Protein AF-A0A960MXD0-F1 (afdb_monomer_lite)

pLDDT: mean 92.67, std 8.68, range [49.75, 98.44]

Radius of gyration: 14.88 Å; chains: 1; bounding box: 31×32×41 Å

Foldseek 3Di:
DDPLVVDDLPDAAEEEEAAADQDDDDPVRDVNCVVRPLVVLVVSCVSCVVSVGHGWGWYAHHPPHDIAIVVGDDDDDPVRVVVVSVVVVVVVVD

Secondary structure (DSSP, 8-state):
--GGGG--TTSPPEEEEEEEE-----TTS-HHHHHT-THHHHHHHHHHHHTT--EEEEEESSTTPPEEETTSSPPPPHHHHHHHHHHHHHHTT-

Structure (mmCIF, N/CA/C/O backbone):
data_AF-A0A960MXD0-F1
#
_entry.id   AF-A0A960MXD0-F1
#
loop_
_atom_site.group_PDB
_atom_site.id
_atom_site.type_symbol
_atom_site.label_atom_id
_atom_site.label_alt_id
_atom_site.label_comp_id
_atom_site.label_asym_id
_atom_site.label_entity_id
_atom_site.label_seq_id
_atom_site.pdbx_PDB_ins_code
_atom_site.Cartn_x
_atom_site.Cartn_y
_atom_site.Cartn_z
_atom_site.occupancy
_atom_site.B_iso_or_equiv
_atom_site.auth_seq_id
_atom_site.auth_comp_id
_atom_site.auth_asym_id
_atom_site.auth_atom_id
_atom_site.pdbx_PDB_model_num
ATOM 1 N N . MET A 1 1 ? -4.042 -19.376 -2.402 1.00 49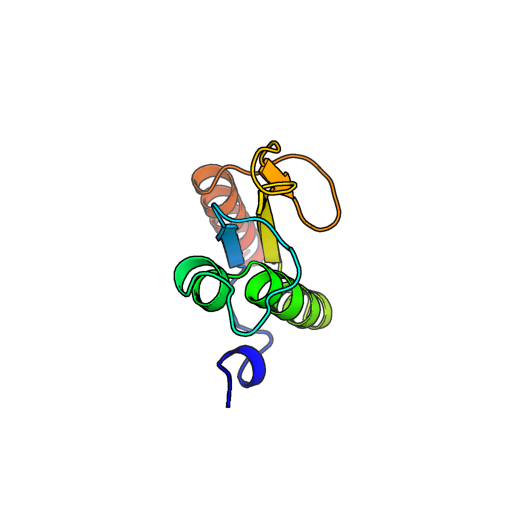.75 1 MET A N 1
ATOM 2 C CA . MET A 1 1 ? -4.921 -18.230 -2.076 1.00 49.75 1 MET A CA 1
ATOM 3 C C . MET A 1 1 ? -4.058 -17.135 -1.472 1.00 49.75 1 MET A C 1
ATOM 5 O O . MET A 1 1 ? -3.150 -17.477 -0.726 1.00 49.75 1 MET A O 1
ATOM 9 N N . ALA A 1 2 ? -4.264 -15.872 -1.846 1.00 67.12 2 ALA A N 1
ATOM 10 C CA . ALA A 1 2 ? -3.478 -14.748 -1.328 1.00 67.12 2 ALA A CA 1
ATOM 11 C C . ALA A 1 2 ? -4.169 -14.125 -0.104 1.00 67.12 2 ALA A C 1
ATOM 13 O O . ALA A 1 2 ? -5.392 -14.149 -0.033 1.00 67.12 2 ALA A O 1
ATOM 14 N N . ALA A 1 3 ? -3.405 -13.542 0.827 1.00 72.38 3 ALA A N 1
ATOM 15 C CA . ALA A 1 3 ? -3.925 -12.992 2.088 1.00 72.38 3 ALA A CA 1
ATOM 16 C C . ALA A 1 3 ? -5.051 -11.951 1.906 1.00 72.38 3 ALA A C 1
ATOM 18 O O . ALA A 1 3 ? -5.947 -11.865 2.735 1.00 72.38 3 ALA A O 1
ATOM 19 N N . ILE A 1 4 ? -5.063 -11.237 0.774 1.00 77.25 4 ILE A N 1
ATOM 20 C CA . ILE A 1 4 ? -6.086 -10.242 0.411 1.00 77.25 4 ILE A CA 1
ATOM 21 C C . ILE A 1 4 ? -7.530 -10.786 0.408 1.00 77.25 4 ILE A C 1
ATOM 23 O O . ILE A 1 4 ? -8.476 -10.010 0.475 1.00 77.25 4 ILE A O 1
ATOM 27 N N . THR A 1 5 ? -7.734 -12.108 0.320 1.00 83.75 5 THR A N 1
ATOM 28 C CA . THR A 1 5 ? -9.081 -12.712 0.332 1.00 83.75 5 THR A CA 1
ATOM 29 C C . THR A 1 5 ? -9.686 -12.871 1.725 1.00 83.75 5 THR A C 1
ATOM 31 O O . THR A 1 5 ? -10.831 -13.298 1.815 1.00 83.75 5 THR A O 1
ATOM 34 N N . TYR A 1 6 ? -8.933 -12.576 2.785 1.00 88.94 6 TYR A N 1
ATOM 35 C CA . TYR A 1 6 ? -9.382 -12.713 4.175 1.00 88.94 6 TYR A CA 1
ATOM 36 C C . TYR A 1 6 ? -9.671 -11.369 4.855 1.00 88.94 6 TYR A C 1
ATOM 38 O O . TYR A 1 6 ? -9.909 -11.358 6.053 1.00 88.94 6 TYR A O 1
ATOM 46 N N . LEU A 1 7 ? -9.645 -10.267 4.098 1.00 92.75 7 LEU A N 1
ATOM 47 C CA . LEU A 1 7 ? -9.876 -8.919 4.610 1.00 92.75 7 LEU A CA 1
ATOM 48 C C . LEU A 1 7 ? -11.326 -8.751 5.102 1.00 92.75 7 LEU A C 1
ATOM 50 O O . LEU A 1 7 ? -12.268 -9.049 4.357 1.00 92.75 7 LEU A O 1
ATOM 54 N N . THR A 1 8 ? -11.499 -8.241 6.316 1.00 94.06 8 THR A N 1
ATOM 55 C CA . THR A 1 8 ? -12.784 -7.936 6.959 1.00 94.06 8 THR A CA 1
ATOM 56 C C . THR A 1 8 ? -12.826 -6.488 7.453 1.00 94.06 8 THR A C 1
ATOM 58 O O . THR A 1 8 ? -11.818 -5.793 7.492 1.00 94.06 8 THR A O 1
ATOM 61 N N . GLY A 1 9 ? -14.023 -5.982 7.774 1.00 93.31 9 GLY A N 1
ATOM 62 C CA . GLY A 1 9 ? -14.228 -4.568 8.129 1.00 93.31 9 GLY A CA 1
ATOM 63 C C . GLY A 1 9 ? -13.583 -4.122 9.450 1.00 93.31 9 GLY A C 1
ATOM 64 O O . GLY A 1 9 ? -13.497 -2.927 9.706 1.00 93.31 9 GLY A O 1
ATOM 65 N N . ASP A 1 10 ? -13.161 -5.065 10.288 1.00 93.25 10 ASP A N 1
ATOM 66 C CA . ASP A 1 10 ? -12.470 -4.846 11.562 1.00 93.25 10 ASP A CA 1
ATOM 67 C C . ASP A 1 10 ? -10.938 -4.891 11.438 1.00 93.25 10 ASP A C 1
ATOM 69 O O . ASP A 1 10 ? -10.236 -4.689 12.432 1.00 93.25 10 ASP A O 1
ATOM 73 N N . ASP A 1 11 ? -10.411 -5.124 10.233 1.00 95.44 11 ASP A N 1
ATOM 74 C CA . ASP A 1 11 ? -8.975 -5.072 9.991 1.00 95.44 11 ASP A CA 1
ATOM 75 C C . ASP A 1 11 ? -8.416 -3.648 10.169 1.00 95.44 11 ASP A C 1
ATOM 77 O O . ASP A 1 11 ? -9.085 -2.649 9.879 1.00 95.44 11 ASP A O 1
ATOM 81 N N . PRO A 1 12 ? -7.161 -3.518 10.636 1.00 95.25 12 PRO A N 1
ATOM 82 C CA . PRO A 1 12 ? -6.580 -2.220 10.925 1.00 95.25 12 PRO A CA 1
ATOM 83 C C . PRO A 1 12 ? -6.242 -1.432 9.646 1.00 95.25 12 PRO A C 1
ATOM 85 O O . PRO A 1 12 ? -5.912 -2.016 8.608 1.00 95.25 12 PRO A O 1
ATOM 88 N N . PRO A 1 13 ? -6.198 -0.092 9.741 1.00 97.19 13 PRO A N 1
ATOM 89 C CA . PRO A 1 13 ? -5.609 0.770 8.723 1.00 97.19 13 PRO A CA 1
ATOM 90 C C . PRO A 1 13 ? -4.182 0.351 8.361 1.00 97.19 13 PRO A C 1
ATOM 92 O O . PRO A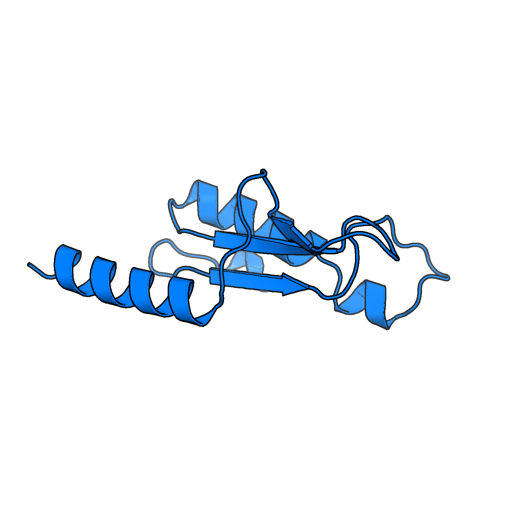 1 13 ? -3.388 -0.025 9.228 1.00 97.19 13 PRO A O 1
ATOM 95 N N . ALA A 1 14 ? -3.825 0.471 7.083 1.00 96.88 14 ALA A N 1
ATOM 96 C CA . ALA A 1 14 ? -2.533 0.021 6.573 1.00 96.88 14 ALA A CA 1
ATOM 97 C C . ALA A 1 14 ? -1.758 1.130 5.859 1.00 96.88 14 ALA A C 1
ATOM 99 O O . ALA A 1 14 ? -2.310 1.977 5.158 1.00 96.88 14 ALA A O 1
ATOM 100 N N . MET A 1 15 ? -0.434 1.075 5.977 1.00 97.94 15 MET A N 1
ATOM 101 C CA . MET A 1 15 ? 0.476 1.893 5.188 1.00 97.94 15 MET A CA 1
ATOM 102 C C . MET A 1 15 ? 1.573 1.008 4.604 1.00 97.94 15 MET A C 1
ATOM 104 O O . MET A 1 15 ? 2.345 0.390 5.335 1.00 97.94 15 MET A O 1
ATOM 108 N N . LEU A 1 16 ? 1.651 0.967 3.276 1.00 97.50 16 LEU A N 1
ATOM 109 C CA . LEU A 1 16 ? 2.617 0.177 2.526 1.00 97.50 16 LEU A CA 1
ATOM 110 C C . LEU A 1 16 ? 3.554 1.113 1.768 1.00 97.50 16 LEU A C 1
ATOM 112 O O . LEU A 1 16 ? 3.113 1.987 1.023 1.00 97.50 16 LEU A O 1
ATOM 116 N N . THR A 1 17 ? 4.857 0.934 1.961 1.00 97.62 17 THR A N 1
ATOM 117 C CA . THR A 1 17 ? 5.892 1.685 1.246 1.00 97.62 17 THR A CA 1
ATOM 118 C C . THR A 1 17 ? 6.816 0.707 0.541 1.00 97.62 17 THR A C 1
ATOM 120 O O . THR A 1 17 ? 7.367 -0.192 1.172 1.00 97.62 17 THR A O 1
ATOM 123 N N . TYR A 1 18 ? 6.985 0.894 -0.762 1.00 96.62 18 TYR A N 1
ATOM 124 C CA . TYR A 1 18 ? 7.826 0.066 -1.615 1.00 96.62 18 TYR A CA 1
ATOM 125 C C . TYR A 1 18 ? 8.994 0.893 -2.139 1.00 96.62 18 TYR A C 1
ATOM 127 O O . TYR A 1 18 ? 8.805 2.006 -2.620 1.00 96.62 18 TYR A O 1
ATOM 135 N N . SER A 1 19 ? 10.202 0.338 -2.092 1.00 94.25 19 SER A N 1
ATOM 136 C CA . SER A 1 19 ? 11.392 0.965 -2.681 1.00 94.25 19 SER A CA 1
ATOM 137 C C . SER A 1 19 ? 11.533 0.700 -4.182 1.00 94.25 19 SER A C 1
ATOM 139 O O . SER A 1 19 ? 12.557 1.040 -4.758 1.00 94.25 19 SER A O 1
ATOM 141 N N . LEU A 1 20 ? 10.550 0.032 -4.790 1.00 95.31 20 LEU A N 1
ATOM 142 C CA . LEU A 1 20 ? 10.555 -0.399 -6.183 1.00 95.31 20 LEU A CA 1
ATOM 143 C C . LEU A 1 20 ? 9.386 0.225 -6.947 1.00 95.31 20 LEU A C 1
ATOM 145 O O . LEU A 1 20 ? 8.371 0.565 -6.327 1.00 95.31 20 LEU A O 1
ATOM 149 N N . PRO A 1 21 ? 9.503 0.369 -8.276 1.00 96.12 21 PRO A N 1
ATOM 150 C CA . PRO A 1 21 ? 8.456 0.976 -9.074 1.00 96.12 21 PRO A CA 1
ATOM 151 C C . PRO A 1 21 ? 7.314 0.022 -9.394 1.00 96.12 21 PRO A C 1
ATOM 153 O O . PRO A 1 21 ? 7.461 -1.199 -9.417 1.00 96.12 21 PRO A O 1
ATOM 156 N N . ASN A 1 22 ? 6.157 0.606 -9.699 1.00 95.62 22 ASN A N 1
ATOM 157 C CA . ASN A 1 22 ? 5.025 -0.124 -10.254 1.00 95.62 22 ASN A CA 1
ATOM 158 C C . ASN A 1 22 ? 5.174 -0.225 -11.782 1.00 95.62 22 ASN A C 1
ATOM 160 O O . ASN A 1 22 ? 4.627 0.607 -12.506 1.00 95.62 22 ASN A O 1
ATOM 164 N N . ARG A 1 23 ? 5.934 -1.214 -12.264 1.00 93.19 23 ARG A N 1
ATOM 165 C CA . ARG A 1 23 ? 6.133 -1.480 -13.700 1.00 93.19 23 ARG A CA 1
ATOM 166 C C . ARG A 1 23 ? 5.847 -2.935 -14.030 1.00 93.19 23 ARG A C 1
ATOM 168 O O . ARG A 1 23 ? 5.986 -3.788 -13.168 1.00 93.19 23 ARG A O 1
ATOM 175 N N . ASP A 1 24 ? 5.494 -3.224 -15.275 1.00 92.06 24 ASP A N 1
ATOM 176 C CA . ASP A 1 24 ? 5.227 -4.603 -15.677 1.00 92.06 24 ASP A CA 1
ATOM 177 C C . ASP A 1 24 ? 6.431 -5.520 -15.416 1.00 92.06 24 ASP A C 1
ATOM 179 O O . ASP A 1 24 ? 7.593 -5.145 -15.609 1.00 92.06 24 ASP A O 1
ATOM 183 N N . ALA A 1 25 ? 6.118 -6.737 -14.973 1.00 90.00 25 ALA A N 1
ATOM 184 C CA . ALA A 1 25 ? 7.074 -7.807 -14.746 1.00 90.00 25 ALA A CA 1
ATOM 185 C C . ALA A 1 25 ? 6.904 -8.897 -15.813 1.00 90.00 25 ALA A C 1
ATOM 187 O O . ALA A 1 25 ? 5.789 -9.285 -16.166 1.00 90.00 25 ALA A O 1
ATOM 188 N N . ASP A 1 26 ? 8.028 -9.413 -16.291 1.00 91.44 26 ASP A N 1
ATOM 189 C CA . ASP A 1 26 ? 8.148 -10.505 -17.253 1.00 91.44 26 ASP A CA 1
ATOM 190 C C . ASP A 1 26 ? 8.983 -11.669 -16.661 1.00 91.44 26 ASP A C 1
ATOM 192 O O . ASP A 1 26 ? 9.547 -11.541 -15.571 1.00 91.44 26 ASP A O 1
ATOM 196 N N . PRO A 1 27 ? 9.117 -12.816 -17.354 1.00 92.38 27 PRO A N 1
ATOM 197 C CA . PRO A 1 27 ? 9.898 -13.951 -16.848 1.00 92.38 27 PRO A CA 1
ATOM 198 C C . PRO A 1 27 ? 11.398 -13.687 -16.633 1.00 92.38 27 PRO A C 1
ATOM 200 O O . PRO A 1 27 ? 12.076 -14.522 -16.038 1.00 92.38 27 PRO A O 1
ATOM 203 N N . LYS A 1 28 ? 11.939 -12.576 -17.145 1.00 93.50 28 LYS A N 1
ATOM 204 C CA . LYS A 1 28 ? 13.341 -12.162 -16.969 1.00 93.50 28 LYS A CA 1
ATOM 205 C C . LYS A 1 28 ? 13.495 -11.098 -15.882 1.00 93.50 28 LYS A C 1
ATOM 207 O O . LYS A 1 28 ? 14.620 -10.705 -15.577 1.00 93.50 28 LYS A O 1
ATOM 212 N N . THR A 1 29 ? 12.388 -10.623 -15.323 1.00 92.19 29 THR A N 1
ATOM 213 C CA . THR A 1 29 ? 12.376 -9.581 -14.307 1.00 92.19 29 THR A CA 1
ATOM 214 C C . THR A 1 29 ? 13.033 -10.083 -13.034 1.00 92.19 29 THR A C 1
ATOM 216 O O . THR A 1 29 ? 12.855 -11.232 -12.625 1.00 92.19 29 THR A O 1
ATOM 219 N N . GLU A 1 30 ? 13.817 -9.212 -12.404 1.00 92.12 30 GLU A N 1
ATOM 220 C CA . GLU A 1 30 ? 14.504 -9.548 -11.167 1.00 92.12 30 GLU A CA 1
ATOM 221 C C . GLU A 1 30 ? 13.520 -10.008 -10.086 1.00 92.12 30 GLU A C 1
ATOM 223 O O . GLU A 1 30 ? 12.487 -9.387 -9.827 1.00 92.12 30 GLU A O 1
ATOM 228 N N . MET A 1 31 ? 13.861 -11.107 -9.416 1.00 92.00 31 MET A N 1
ATOM 229 C CA . MET A 1 31 ? 12.988 -11.720 -8.414 1.00 92.00 31 MET A CA 1
ATOM 230 C C . MET A 1 31 ? 12.635 -10.748 -7.277 1.00 92.00 31 MET A C 1
ATOM 232 O O . MET A 1 31 ? 11.531 -10.805 -6.743 1.00 92.00 31 MET A O 1
ATOM 236 N N . GLY A 1 32 ? 13.538 -9.813 -6.958 1.00 90.44 32 GLY A N 1
ATOM 237 C CA . GLY A 1 32 ? 13.281 -8.743 -5.994 1.00 90.44 32 GLY A CA 1
ATOM 238 C C . GLY A 1 32 ? 12.079 -7.873 -6.373 1.00 90.44 32 GLY A C 1
ATOM 239 O O . GLY A 1 32 ? 11.232 -7.622 -5.518 1.00 90.44 32 GLY A O 1
ATOM 240 N N . LEU A 1 33 ? 11.950 -7.484 -7.649 1.00 89.94 33 LEU A N 1
ATOM 241 C CA . LEU A 1 33 ? 10.797 -6.719 -8.135 1.00 89.94 33 LEU A CA 1
ATOM 242 C C . LEU A 1 33 ? 9.519 -7.545 -8.138 1.00 89.94 33 LEU A C 1
ATOM 244 O O . LEU A 1 33 ? 8.473 -7.029 -7.763 1.00 89.94 33 LEU A O 1
ATOM 248 N N . VAL A 1 34 ? 9.597 -8.824 -8.501 1.00 90.12 34 VAL A N 1
ATOM 249 C CA . VAL A 1 34 ? 8.425 -9.712 -8.497 1.00 90.12 34 VAL A CA 1
ATOM 250 C C . VAL A 1 34 ? 7.863 -9.886 -7.080 1.00 90.12 34 VAL A C 1
ATOM 252 O O . VAL A 1 34 ? 6.650 -9.824 -6.889 1.00 90.12 34 VAL A O 1
ATOM 255 N N . VAL A 1 35 ? 8.728 -10.078 -6.079 1.00 90.75 35 VAL A N 1
ATOM 256 C CA . VAL A 1 35 ? 8.318 -10.327 -4.685 1.00 90.75 35 VAL A CA 1
ATOM 257 C C . VAL A 1 35 ? 7.875 -9.046 -3.972 1.00 90.75 35 VAL A C 1
ATOM 259 O O . VAL A 1 35 ? 6.878 -9.063 -3.253 1.00 90.75 35 VAL A O 1
ATOM 262 N N . HIS A 1 36 ? 8.574 -7.926 -4.179 1.00 93.19 36 HIS A N 1
ATOM 263 C CA . HIS A 1 36 ? 8.273 -6.639 -3.535 1.00 93.19 36 HIS A CA 1
ATOM 264 C C . HIS A 1 36 ? 7.469 -5.692 -4.438 1.00 93.19 36 HIS A C 1
ATOM 266 O O . HIS A 1 36 ? 7.574 -4.471 -4.321 1.00 93.19 36 HIS A O 1
ATOM 272 N N . HIS A 1 37 ? 6.671 -6.244 -5.351 1.00 95.50 37 HIS A N 1
ATOM 273 C CA . HIS A 1 37 ? 5.956 -5.459 -6.348 1.00 95.50 37 HIS A CA 1
ATOM 274 C C . HIS A 1 37 ? 4.860 -4.566 -5.717 1.00 95.50 37 HIS A C 1
ATOM 276 O O . HIS A 1 37 ? 3.970 -5.096 -5.037 1.00 95.50 37 HIS A O 1
ATOM 282 N N . PRO A 1 38 ? 4.808 -3.245 -6.005 1.00 97.06 38 PRO A N 1
ATOM 283 C CA . PRO A 1 38 ? 3.794 -2.341 -5.439 1.00 97.06 38 PRO A CA 1
ATOM 284 C C . PRO A 1 38 ? 2.342 -2.723 -5.749 1.00 97.06 38 PRO A C 1
ATOM 286 O O . PRO A 1 38 ? 1.434 -2.411 -4.981 1.00 97.06 38 PRO A O 1
ATOM 289 N N . ARG A 1 39 ? 2.114 -3.434 -6.860 1.00 95.25 39 ARG A N 1
ATOM 290 C CA . ARG A 1 39 ? 0.798 -3.965 -7.273 1.00 95.25 39 ARG A CA 1
ATOM 291 C C . ARG A 1 39 ? 0.050 -4.697 -6.159 1.00 95.25 39 ARG A C 1
ATOM 293 O O . ARG A 1 39 ? -1.165 -4.561 -6.098 1.00 95.25 39 ARG A O 1
ATOM 300 N N . PHE A 1 40 ? 0.735 -5.426 -5.273 1.00 94.12 40 PHE A N 1
ATOM 301 C CA . PHE A 1 40 ? 0.056 -6.037 -4.125 1.00 94.12 40 PHE A CA 1
ATOM 302 C C . PHE A 1 40 ? -0.623 -4.977 -3.246 1.00 94.12 40 PHE A C 1
ATOM 304 O O . PHE A 1 40 ? -1.807 -5.099 -2.950 1.00 94.12 40 PHE A O 1
ATOM 311 N N . GLY A 1 41 ? 0.104 -3.919 -2.878 1.00 95.88 41 GLY A N 1
ATOM 312 C CA . GLY A 1 41 ? -0.433 -2.820 -2.079 1.00 95.88 41 GLY A CA 1
ATOM 313 C C . GLY A 1 41 ? -1.546 -2.064 -2.799 1.00 95.88 41 GLY A C 1
ATOM 314 O O . GLY A 1 41 ? -2.529 -1.703 -2.166 1.00 95.88 41 GLY A O 1
ATOM 315 N N . ILE A 1 42 ? -1.435 -1.876 -4.118 1.00 97.25 42 ILE A N 1
ATOM 316 C CA . ILE A 1 42 ? -2.478 -1.230 -4.936 1.00 97.25 42 ILE A CA 1
ATOM 317 C C . ILE A 1 42 ? -3.785 -2.037 -4.909 1.00 97.25 42 ILE A C 1
ATOM 319 O O . ILE A 1 42 ? -4.851 -1.476 -4.661 1.00 97.25 42 ILE A O 1
ATOM 323 N N . GLU A 1 43 ? -3.712 -3.353 -5.119 1.00 95.94 43 GLU A N 1
ATOM 324 C CA . GLU A 1 43 ? -4.895 -4.220 -5.052 1.00 95.94 43 GLU A CA 1
ATOM 325 C C . GLU A 1 43 ? -5.458 -4.300 -3.627 1.00 95.94 43 GLU A C 1
ATOM 327 O O . GLU A 1 43 ? -6.675 -4.249 -3.445 1.00 95.94 43 GLU A O 1
ATOM 332 N N . LEU A 1 44 ? -4.591 -4.375 -2.610 1.00 96.19 44 LEU A N 1
ATOM 333 C CA . LEU A 1 44 ? -5.005 -4.347 -1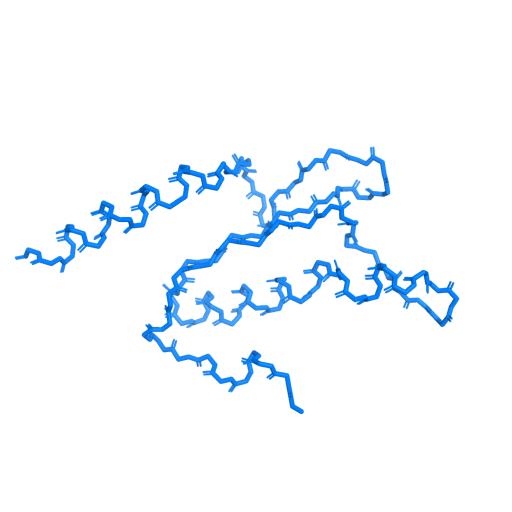.206 1.00 96.19 44 LEU A CA 1
ATOM 334 C C . LEU A 1 44 ? -5.745 -3.049 -0.879 1.00 96.19 44 LEU A C 1
ATOM 336 O O . LEU A 1 44 ? -6.836 -3.104 -0.320 1.00 96.19 44 LEU A O 1
ATOM 340 N N . LYS A 1 45 ? -5.204 -1.901 -1.301 1.00 96.94 45 LYS A N 1
ATOM 341 C CA . LYS A 1 45 ? -5.846 -0.599 -1.129 1.00 96.94 45 LYS A CA 1
ATOM 342 C C . LYS A 1 45 ? -7.241 -0.583 -1.730 1.00 96.94 45 LYS A C 1
ATOM 344 O O . LYS A 1 45 ? -8.167 -0.174 -1.047 1.00 96.94 45 LYS A O 1
ATOM 349 N N . LYS A 1 46 ? -7.408 -1.064 -2.964 1.00 96.44 46 LYS A N 1
ATOM 350 C CA . LYS A 1 46 ? -8.726 -1.116 -3.608 1.00 96.44 46 LYS A CA 1
ATOM 351 C C . LYS A 1 46 ? -9.752 -1.868 -2.749 1.00 96.44 46 LYS A C 1
ATOM 353 O O . LYS A 1 46 ? -10.868 -1.393 -2.587 1.00 96.44 46 LYS A O 1
ATOM 358 N N . ARG A 1 47 ? -9.368 -3.012 -2.173 1.00 95.75 47 ARG A N 1
ATOM 359 C CA . ARG A 1 47 ? -10.248 -3.804 -1.294 1.00 95.75 47 ARG A CA 1
ATOM 360 C C . ARG A 1 47 ? -10.495 -3.140 0.061 1.00 95.75 47 ARG A C 1
ATOM 362 O O . ARG A 1 47 ? -11.610 -3.195 0.560 1.00 95.75 47 ARG A O 1
ATOM 369 N N . MET A 1 48 ? -9.478 -2.514 0.648 1.00 97.06 48 MET A N 1
ATOM 370 C CA . MET A 1 48 ? -9.619 -1.771 1.905 1.00 97.06 48 MET A CA 1
ATOM 371 C C . MET A 1 48 ? -10.515 -0.540 1.729 1.00 97.06 48 MET A C 1
ATOM 373 O O . MET A 1 48 ? -11.393 -0.311 2.556 1.00 97.06 48 MET A O 1
ATOM 377 N N . ASP A 1 49 ? -10.384 0.175 0.608 1.00 96.38 49 ASP A N 1
ATOM 378 C CA . ASP A 1 49 ? -11.232 1.316 0.257 1.00 96.38 49 ASP A CA 1
ATOM 379 C C . ASP A 1 49 ? -12.711 0.884 0.100 1.00 96.38 49 ASP A C 1
ATOM 381 O O . ASP A 1 49 ? -13.603 1.594 0.561 1.00 96.38 49 ASP A O 1
ATOM 385 N N . GLU A 1 50 ? -12.989 -0.299 -0.472 1.00 95.56 50 GLU A N 1
ATOM 386 C CA . GLU A 1 50 ? -14.346 -0.885 -0.556 1.00 95.56 50 GLU A CA 1
ATOM 387 C C . GLU A 1 50 ? -14.971 -1.166 0.827 1.00 95.56 50 GLU A C 1
ATOM 389 O O . GLU A 1 50 ? -16.195 -1.134 0.966 1.00 95.56 50 GLU A O 1
ATOM 394 N N . LEU A 1 51 ? -14.149 -1.414 1.852 1.00 95.88 51 LEU A N 1
ATOM 395 C CA . LEU A 1 51 ? -14.574 -1.635 3.240 1.00 95.88 51 LEU A CA 1
ATOM 396 C C . LEU A 1 51 ? -14.539 -0.357 4.095 1.00 95.88 51 LEU A C 1
ATOM 398 O O . LEU A 1 51 ? -14.883 -0.402 5.274 1.00 95.88 51 LEU A O 1
ATOM 402 N N . GLY A 1 52 ? -14.120 0.776 3.524 1.00 95.88 52 GLY A N 1
ATOM 403 C CA . GLY A 1 52 ? -13.940 2.030 4.257 1.00 95.88 52 GLY A CA 1
ATOM 404 C C . GLY A 1 52 ? -12.727 2.048 5.195 1.00 95.88 52 GLY A C 1
ATOM 405 O O . GLY A 1 52 ? -12.666 2.894 6.085 1.00 95.88 52 GLY A O 1
ATOM 406 N N . ILE A 1 53 ? -11.763 1.142 5.007 1.00 96.50 53 ILE A N 1
ATOM 407 C CA . ILE A 1 53 ? -10.539 1.067 5.811 1.00 96.50 53 ILE A CA 1
ATOM 408 C C . ILE A 1 53 ? -9.446 1.894 5.133 1.00 96.50 53 ILE A C 1
ATOM 410 O O . ILE A 1 53 ? -9.147 1.720 3.951 1.00 96.50 53 ILE A O 1
ATOM 414 N N . GLU A 1 54 ? -8.809 2.788 5.887 1.00 97.19 54 GLU A N 1
ATOM 415 C CA . GLU A 1 54 ? -7.738 3.629 5.359 1.00 97.19 54 GLU A CA 1
ATOM 416 C C . GLU A 1 54 ? -6.518 2.785 4.951 1.00 97.19 54 GLU A C 1
ATOM 418 O O . GLU A 1 54 ? -5.913 2.084 5.764 1.00 97.19 54 GLU A O 1
ATOM 423 N N . CYS A 1 55 ? -6.130 2.887 3.678 1.00 97.81 55 CYS A N 1
ATOM 424 C CA . CYS A 1 55 ? -4.923 2.260 3.153 1.00 97.81 55 CYS A CA 1
ATOM 425 C C . CYS A 1 55 ? -4.089 3.257 2.341 1.00 97.81 55 CYS A C 1
ATOM 427 O O . CYS A 1 55 ? -4.534 3.779 1.310 1.00 97.81 55 CYS A O 1
ATOM 429 N N . ILE A 1 56 ? -2.850 3.484 2.781 1.00 98.38 56 ILE A N 1
ATOM 430 C CA . ILE A 1 56 ? -1.859 4.332 2.113 1.00 98.38 56 ILE A CA 1
ATOM 431 C C . ILE A 1 56 ? -0.852 3.450 1.379 1.00 98.38 56 ILE A C 1
ATOM 433 O O . ILE A 1 56 ? -0.276 2.534 1.958 1.00 98.38 56 ILE A O 1
ATOM 437 N N . VAL A 1 57 ? -0.601 3.747 0.104 1.00 98.44 57 VAL A N 1
ATOM 438 C CA . VAL A 1 57 ? 0.378 3.024 -0.717 1.00 98.44 57 VAL A CA 1
ATOM 439 C C . VAL A 1 57 ? 1.343 4.026 -1.326 1.00 98.44 57 VAL A C 1
ATOM 441 O O . VAL A 1 57 ? 0.911 4.979 -1.972 1.00 98.44 57 VAL A O 1
ATOM 444 N N . GLN A 1 58 ? 2.640 3.815 -1.126 1.00 98.44 58 GLN A N 1
ATOM 445 C CA . GLN A 1 58 ? 3.701 4.683 -1.635 1.00 98.44 58 GLN A CA 1
ATOM 446 C C . GLN A 1 58 ? 4.769 3.847 -2.336 1.00 98.44 58 GLN A C 1
ATOM 448 O O . GLN A 1 58 ? 5.152 2.793 -1.828 1.00 98.44 58 GLN A O 1
ATOM 453 N N . TYR A 1 59 ? 5.255 4.296 -3.487 1.00 97.94 59 TYR A N 1
ATOM 454 C CA . TYR A 1 59 ? 6.268 3.580 -4.268 1.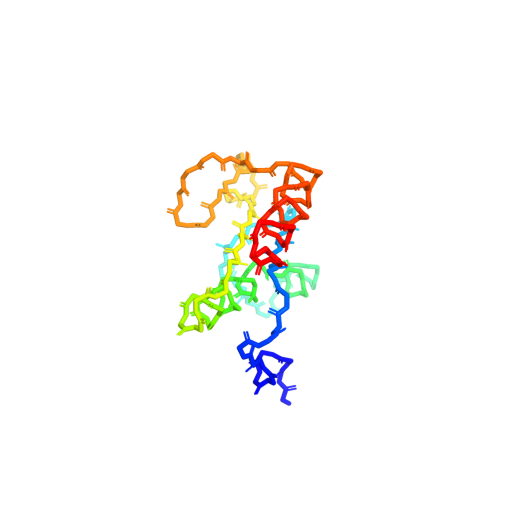00 97.94 59 TYR A CA 1
ATOM 455 C C . TYR A 1 59 ? 7.111 4.531 -5.115 1.00 97.94 59 TYR A C 1
ATOM 457 O O . TYR A 1 59 ? 6.801 5.717 -5.215 1.00 97.94 59 TYR A O 1
ATOM 465 N N . GLN A 1 60 ? 8.177 4.013 -5.720 1.00 97.44 60 GLN A N 1
ATOM 466 C CA . GLN A 1 60 ? 9.043 4.787 -6.604 1.00 97.44 60 GLN A CA 1
ATOM 467 C C . GLN A 1 60 ? 8.370 5.041 -7.967 1.00 97.44 60 GLN A C 1
ATOM 469 O O . GLN A 1 60 ? 7.828 4.118 -8.578 1.00 97.44 60 GLN A O 1
ATOM 474 N N . ASP A 1 61 ? 8.399 6.275 -8.465 1.00 95.56 61 ASP A N 1
ATOM 475 C CA . ASP A 1 61 ? 7.815 6.640 -9.763 1.00 95.56 61 ASP A CA 1
ATOM 476 C C . ASP A 1 61 ? 8.733 6.260 -10.939 1.00 95.56 61 ASP A C 1
ATOM 478 O O . ASP A 1 61 ? 9.473 7.073 -11.492 1.00 95.56 61 ASP A O 1
ATOM 482 N N . GLY A 1 62 ? 8.751 4.973 -11.281 1.00 92.44 62 GLY A N 1
ATOM 483 C CA . GLY A 1 62 ? 9.732 4.409 -12.213 1.00 92.44 62 GLY A CA 1
ATOM 484 C C . GLY A 1 62 ? 11.091 4.150 -11.549 1.00 92.44 62 GLY A C 1
ATOM 485 O O . GLY A 1 62 ? 11.319 4.517 -10.399 1.00 92.44 62 GLY A O 1
ATOM 486 N N . ASP A 1 63 ? 12.016 3.501 -12.263 1.00 87.19 63 ASP A N 1
ATOM 487 C CA . ASP A 1 63 ? 13.241 2.920 -11.668 1.00 87.19 63 ASP A CA 1
ATOM 488 C C . ASP A 1 63 ? 14.169 3.938 -10.971 1.00 87.19 63 ASP A C 1
ATOM 490 O O . ASP A 1 63 ? 15.029 3.574 -10.169 1.00 87.19 63 ASP A O 1
ATOM 494 N N . LYS A 1 64 ? 14.039 5.229 -11.295 1.00 88.19 64 LYS A N 1
ATOM 495 C CA . LYS A 1 64 ? 14.857 6.319 -10.732 1.00 88.19 64 LYS A CA 1
ATOM 496 C C . LYS A 1 64 ? 14.038 7.552 -10.355 1.00 88.19 64 LYS A C 1
ATOM 498 O O . LYS A 1 64 ? 14.612 8.622 -10.163 1.00 88.19 64 LYS A O 1
ATOM 503 N N . GLY A 1 65 ? 12.716 7.424 -10.284 1.00 92.81 65 GLY A N 1
ATOM 504 C CA . GLY A 1 65 ? 11.856 8.548 -9.939 1.00 92.81 65 GLY A CA 1
ATOM 505 C C . GLY A 1 65 ? 11.778 8.814 -8.441 1.00 92.81 65 GLY A C 1
ATOM 506 O O . GLY A 1 65 ? 12.304 8.038 -7.633 1.00 92.81 65 GLY A O 1
ATOM 507 N N . PRO A 1 66 ? 11.125 9.923 -8.060 1.00 96.38 66 PRO A N 1
ATOM 508 C CA . PRO A 1 66 ? 10.820 10.213 -6.668 1.00 96.38 66 PRO A CA 1
ATOM 509 C C . PRO A 1 66 ? 9.825 9.195 -6.097 1.00 96.38 66 PRO A C 1
ATOM 511 O O . PRO A 1 66 ? 9.160 8.460 -6.823 1.00 96.38 66 PRO A O 1
ATOM 514 N N . MET A 1 67 ? 9.690 9.180 -4.774 1.00 97.69 67 MET A N 1
ATOM 515 C CA . MET A 1 67 ? 8.586 8.477 -4.128 1.00 97.69 67 MET A CA 1
ATOM 516 C C . MET A 1 67 ? 7.269 9.202 -4.410 1.00 97.69 67 MET A C 1
ATOM 518 O O . MET A 1 67 ? 7.195 10.427 -4.303 1.00 97.69 67 MET A O 1
ATOM 522 N N . VAL A 1 68 ? 6.223 8.439 -4.710 1.00 97.75 68 VAL A N 1
ATOM 523 C CA . VAL A 1 68 ? 4.868 8.942 -4.959 1.00 97.75 68 VAL A CA 1
ATOM 524 C C . VAL A 1 68 ? 3.841 8.155 -4.157 1.00 97.75 68 VAL A C 1
ATOM 526 O O . VAL A 1 68 ? 4.047 6.982 -3.840 1.00 97.75 68 VAL A O 1
ATOM 529 N N . ARG A 1 69 ? 2.715 8.800 -3.835 1.00 98.00 69 ARG A N 1
ATOM 530 C CA . ARG A 1 69 ? 1.554 8.152 -3.219 1.00 98.00 69 ARG A CA 1
ATOM 531 C C . ARG A 1 69 ? 0.575 7.697 -4.299 1.00 98.00 69 ARG A C 1
ATOM 533 O O . ARG A 1 69 ? 0.180 8.484 -5.160 1.00 98.00 69 ARG A O 1
ATOM 540 N N . HIS A 1 70 ? 0.154 6.439 -4.239 1.00 97.81 70 HIS A N 1
ATOM 541 C CA . HIS A 1 70 ? -0.880 5.909 -5.119 1.00 97.81 70 HIS A CA 1
ATOM 542 C C . HIS A 1 70 ? -2.194 6.677 -4.925 1.00 97.81 70 HIS A C 1
ATOM 544 O O . HIS A 1 70 ? -2.627 6.887 -3.792 1.00 97.81 70 HIS A O 1
ATOM 550 N N . GLY A 1 71 ? -2.827 7.100 -6.021 1.00 95.12 71 GLY A N 1
ATOM 551 C CA . GLY A 1 71 ? -4.002 7.980 -5.978 1.00 95.12 71 GLY A CA 1
ATOM 552 C C . GLY A 1 71 ? -3.678 9.468 -5.773 1.00 95.12 71 GLY A C 1
ATOM 553 O O . GLY A 1 71 ? -4.596 10.275 -5.671 1.00 95.12 71 GLY A O 1
ATOM 554 N N . GLY A 1 72 ? -2.393 9.846 -5.745 1.00 94.69 72 GLY A N 1
ATOM 555 C CA . GLY A 1 72 ? -1.939 11.232 -5.612 1.00 94.69 72 GLY A CA 1
ATOM 556 C C . GLY A 1 72 ? -1.959 11.760 -4.174 1.00 94.69 72 GLY A C 1
ATOM 557 O O . GLY A 1 72 ? -2.401 11.085 -3.243 1.00 94.69 72 GLY A O 1
ATOM 558 N N . GLY A 1 73 ? -1.467 12.988 -3.994 1.00 95.31 73 GLY A N 1
ATOM 559 C CA . GLY A 1 73 ? -1.293 13.653 -2.698 1.00 95.31 73 GLY A CA 1
ATOM 560 C C . GLY A 1 73 ? 0.116 13.517 -2.117 1.00 95.31 73 GLY A C 1
ATOM 561 O O . GLY A 1 73 ? 1.001 12.918 -2.725 1.00 95.31 73 GLY A O 1
ATOM 562 N N . GLU A 1 74 ? 0.324 14.117 -0.945 1.00 96.75 74 GLU A N 1
ATOM 563 C CA . GLU A 1 74 ? 1.636 14.166 -0.296 1.00 96.75 74 GLU A CA 1
ATOM 564 C C . GLU A 1 74 ? 2.051 12.816 0.300 1.00 96.75 74 GLU A C 1
ATOM 566 O O . GLU A 1 74 ? 1.214 11.998 0.703 1.00 96.75 74 GLU A O 1
ATOM 571 N N . LEU A 1 75 ? 3.368 12.610 0.379 1.00 97.81 75 LEU A N 1
ATOM 572 C CA . LEU A 1 75 ? 3.948 11.478 1.087 1.00 97.81 75 LEU A CA 1
ATOM 573 C C . LEU A 1 75 ? 3.695 11.608 2.587 1.00 97.81 75 LEU A C 1
ATOM 575 O O . LEU A 1 75 ? 3.903 12.661 3.188 1.00 97.81 75 LEU A O 1
ATOM 579 N N . ILE A 1 76 ? 3.317 10.497 3.201 1.00 97.12 76 ILE A N 1
ATOM 580 C CA . ILE A 1 76 ? 3.092 10.384 4.634 1.00 97.12 76 ILE A CA 1
ATOM 581 C C . ILE A 1 76 ? 4.301 9.684 5.251 1.00 97.12 76 ILE A C 1
ATOM 583 O O . ILE A 1 76 ? 4.833 8.711 4.714 1.00 97.12 76 ILE A O 1
ATOM 587 N N . GLN A 1 77 ? 4.752 10.194 6.394 1.00 96.81 77 GLN A N 1
ATOM 588 C CA . GLN A 1 77 ? 5.752 9.527 7.223 1.00 96.81 77 GLN A CA 1
ATOM 589 C C . GLN A 1 77 ? 5.069 8.451 8.069 1.00 96.81 77 GLN A C 1
ATOM 591 O O . GLN A 1 77 ? 4.039 8.726 8.683 1.00 96.81 77 GLN A O 1
ATOM 596 N N . SER A 1 78 ? 5.663 7.261 8.190 1.00 94.75 78 SER A N 1
ATOM 597 C CA . SER A 1 78 ? 5.047 6.152 8.936 1.00 94.75 78 SER A CA 1
ATOM 598 C C . SER A 1 78 ? 4.712 6.519 10.382 1.00 94.75 78 SER A C 1
ATOM 600 O O . SER A 1 78 ? 3.666 6.136 10.892 1.00 94.75 78 SER A O 1
ATOM 602 N N . ILE A 1 79 ? 5.554 7.328 11.036 1.00 96.88 79 ILE A N 1
ATOM 603 C CA . ILE A 1 79 ? 5.280 7.806 12.398 1.00 96.88 79 ILE A CA 1
ATOM 604 C C . ILE A 1 79 ? 4.078 8.756 12.464 1.00 96.88 79 ILE A C 1
ATOM 606 O O . ILE A 1 79 ? 3.346 8.741 13.449 1.00 96.88 79 ILE A O 1
ATOM 610 N N . ALA A 1 80 ? 3.866 9.573 11.430 1.00 97.12 80 ALA A N 1
ATOM 611 C CA . ALA A 1 80 ? 2.720 10.470 11.353 1.00 97.12 80 ALA A CA 1
ATOM 612 C C . ALA A 1 80 ? 1.433 9.668 11.135 1.00 97.12 80 ALA A C 1
ATOM 614 O O . ALA A 1 80 ? 0.471 9.882 11.864 1.00 97.12 80 ALA A O 1
ATOM 615 N N . PHE A 1 81 ? 1.464 8.689 10.223 1.00 97.31 81 PHE A N 1
ATOM 616 C CA . PHE A 1 81 ? 0.355 7.759 10.008 1.00 97.31 81 PHE A CA 1
ATOM 617 C C . PHE A 1 81 ? -0.028 7.034 11.301 1.00 97.31 81 PHE A C 1
ATOM 619 O O . PHE A 1 81 ? -1.176 7.089 11.721 1.00 97.31 81 PHE A O 1
ATOM 626 N N . ILE A 1 82 ? 0.942 6.417 11.983 1.00 96.81 82 ILE A N 1
ATOM 627 C CA . ILE A 1 82 ? 0.689 5.683 13.230 1.00 96.81 82 ILE A CA 1
ATOM 628 C C . ILE A 1 82 ? 0.058 6.599 14.286 1.00 96.81 82 ILE A C 1
ATOM 630 O O . ILE A 1 82 ? -0.936 6.223 14.901 1.00 96.81 82 ILE A O 1
ATOM 634 N N . ARG A 1 83 ? 0.607 7.804 14.491 1.00 97.19 83 ARG A N 1
ATOM 635 C CA . ARG A 1 83 ? 0.059 8.772 15.455 1.00 97.19 83 ARG A CA 1
ATOM 636 C C . ARG A 1 83 ? -1.388 9.131 15.141 1.00 97.19 83 ARG A C 1
ATOM 638 O O . ARG A 1 83 ? -2.214 9.090 16.044 1.00 97.19 83 ARG A O 1
ATOM 645 N N . ASP A 1 84 ? -1.679 9.438 13.884 1.00 96.75 84 ASP A N 1
ATOM 646 C CA . ASP A 1 84 ? -3.024 9.784 13.429 1.00 96.75 84 ASP A CA 1
ATOM 647 C C . ASP A 1 84 ? -4.026 8.647 13.693 1.00 96.75 84 ASP A C 1
ATOM 649 O O . ASP A 1 84 ? -5.088 8.888 14.263 1.00 96.75 84 ASP A O 1
ATOM 653 N N . GLN A 1 85 ? -3.652 7.390 13.419 1.00 96.19 85 GLN A N 1
ATOM 654 C CA . GLN A 1 85 ? -4.515 6.241 13.726 1.00 96.19 85 GLN A CA 1
ATOM 655 C C . GLN A 1 85 ? -4.789 6.085 15.228 1.00 96.19 85 GLN A C 1
ATOM 657 O O . GLN A 1 85 ? -5.917 5.793 15.627 1.00 96.19 85 GLN A O 1
ATOM 662 N N . PHE A 1 86 ? -3.787 6.317 16.083 1.00 95.50 86 PHE A N 1
ATOM 663 C CA . PHE A 1 86 ? -3.990 6.271 17.534 1.00 95.50 86 PHE A CA 1
ATOM 664 C C . PHE A 1 86 ? -4.883 7.407 18.049 1.00 95.50 86 PHE A C 1
ATOM 666 O O . PHE A 1 86 ? -5.663 7.176 18.972 1.00 95.50 86 PHE A O 1
ATOM 673 N N . GLU A 1 87 ? -4.795 8.613 17.486 1.00 96.50 87 GLU A N 1
ATOM 674 C CA . GLU A 1 87 ? -5.693 9.710 17.869 1.00 96.50 87 GLU A CA 1
ATOM 675 C C . GLU A 1 87 ? -7.131 9.455 17.391 1.00 96.50 87 GLU A C 1
ATOM 677 O O . GLU A 1 87 ? -8.053 9.519 18.206 1.00 96.50 87 GLU A O 1
ATOM 682 N N . LYS A 1 88 ? -7.326 9.019 16.138 1.00 93.75 88 LYS A N 1
ATOM 683 C CA . LYS A 1 88 ? -8.641 8.604 15.610 1.00 93.75 88 LYS A CA 1
ATOM 684 C C . LYS A 1 88 ? -9.298 7.523 16.472 1.00 93.75 88 LYS A C 1
ATOM 686 O O . LYS A 1 88 ? -10.481 7.615 16.799 1.00 93.75 88 LYS A O 1
ATOM 691 N N . ALA A 1 89 ? -8.530 6.517 16.893 1.00 90.62 89 ALA A N 1
ATOM 692 C CA . ALA A 1 89 ? -9.033 5.448 17.753 1.00 90.62 89 ALA A CA 1
ATOM 693 C C . ALA A 1 89 ? -9.484 5.959 19.134 1.00 90.62 89 ALA A C 1
ATOM 695 O O . ALA A 1 89 ? -10.488 5.485 19.669 1.00 90.62 89 ALA A O 1
ATOM 696 N N . LYS A 1 90 ? -8.782 6.946 19.714 1.00 92.06 90 LYS A N 1
ATOM 697 C CA . LYS A 1 90 ? -9.201 7.584 20.976 1.00 92.06 90 LYS A CA 1
ATOM 698 C C . LYS A 1 90 ? -10.491 8.381 20.811 1.00 92.06 90 LYS A C 1
ATOM 700 O O . LYS A 1 90 ? -11.319 8.368 21.718 1.00 92.06 90 LYS A O 1
ATOM 705 N N . GLU A 1 91 ? -10.649 9.084 19.692 1.00 88.75 91 GLU A N 1
ATOM 706 C CA . GLU A 1 91 ? -11.842 9.886 19.402 1.00 88.75 91 GLU A CA 1
ATOM 707 C C . GLU A 1 91 ? -13.077 9.013 19.175 1.00 88.75 91 GLU A C 1
ATOM 709 O O . GLU A 1 91 ? -14.128 9.309 19.735 1.00 88.75 91 GLU A O 1
ATOM 714 N N . GLY A 1 92 ? -12.939 7.904 18.443 1.00 76.06 92 GLY A N 1
ATOM 715 C CA . GLY A 1 92 ? -14.024 6.938 18.223 1.00 76.06 92 GLY A CA 1
ATOM 716 C C . GLY A 1 92 ? -14.379 6.070 19.439 1.00 76.06 92 GLY A C 1
ATOM 717 O O . GLY A 1 92 ? -15.359 5.334 19.390 1.00 76.06 92 GLY A O 1
ATOM 718 N N . SER A 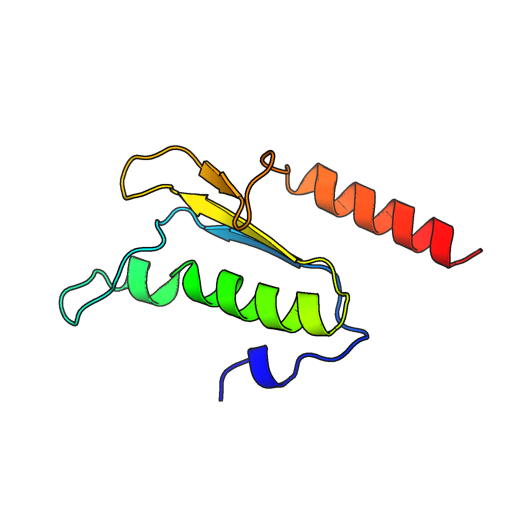1 93 ? -13.594 6.140 20.520 1.00 65.31 93 SER A N 1
ATOM 719 C CA . SER A 1 93 ? -13.855 5.434 21.787 1.00 65.31 93 SER A CA 1
ATOM 720 C C . SER A 1 93 ? -14.608 6.290 22.822 1.00 65.31 93 SER A C 1
ATOM 722 O O . SER A 1 93 ? -14.796 5.838 23.954 1.00 65.31 93 SER A O 1
ATOM 724 N N . ARG A 1 94 ? -14.977 7.531 22.476 1.00 50.72 94 ARG A N 1
ATOM 725 C CA . ARG A 1 94 ? -15.795 8.437 23.302 1.00 50.72 94 ARG A CA 1
ATOM 726 C C . ARG A 1 94 ? -17.254 8.395 22.875 1.00 50.7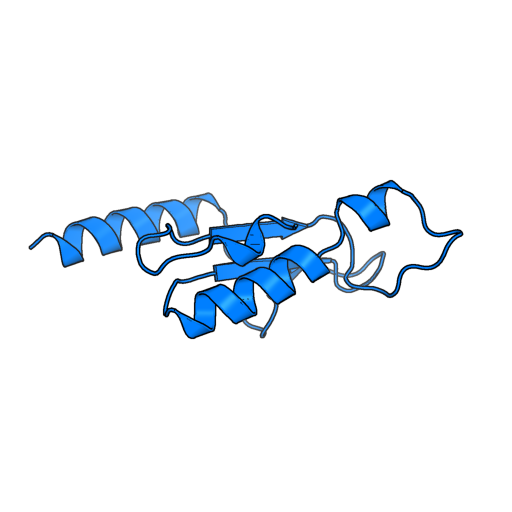2 94 ARG A C 1
ATOM 728 O O . ARG A 1 94 ? -18.099 8.534 23.784 1.00 50.72 94 ARG A O 1
#

Sequence (94 aa):
MAAITYLTGDDPPAMLTYSLPNRDADPKTEMGLVVHHPRFGIELKKRMDELGIECIVQYQDGDKGPMVRHGGGELIQSIAFIRDQFEKAKEGSR